Protein AF-A0A847DKD7-F1 (afdb_monomer_lite)

Foldseek 3Di:
DDAWDWDDDPPDIWTADPVGWTFQLSLQCNLVPPPDDRSVVVVVVCCVVPVVLCVQWDWDAHPVGDTTTTGHPVSSVVVNVSVVVVD

Radius of gyration: 12.49 Å; chains: 1; bounding box: 31×22×30 Å

Sequence (87 aa):
MNPPIELPLGNDSVRFTYDGRVFIEDAIKALTGEKKQEPARVWNKIKKDHPTVLTYCSSYLTSEGDKIQTIDVEGMDMIFQLLLEYM

pLDDT: mean 89.18, std 8.52, range [57.16, 96.94]

Secondary structure (DSSP, 8-state):
-PPPEEEEETTEEEEE-TTS-EEHHHHHHHHH-TTT--HHHHHHHHHHH-GGGGGGEEEEE-TTS-EEEEE-HHHHHHHHHHHGGG-

Structure (mmCIF, N/CA/C/O backbone):
data_AF-A0A847DKD7-F1
#
_entry.id   AF-A0A847DKD7-F1
#
loop_
_atom_site.group_PDB
_atom_site.id
_atom_site.type_symbol
_atom_site.label_atom_id
_atom_site.label_alt_id
_atom_site.label_comp_id
_atom_site.label_asym_id
_atom_site.label_entity_id
_atom_site.label_seq_id
_atom_site.pdbx_PDB_ins_code
_atom_site.Cartn_x
_atom_site.Cartn_y
_atom_site.Cartn_z
_atom_site.occupancy
_atom_site.B_iso_or_equiv
_atom_site.auth_seq_id
_atom_site.auth_comp_id
_atom_site.auth_asym_id
_atom_site.auth_atom_id
_atom_site.pdbx_PDB_model_num
ATOM 1 N N . MET A 1 1 ? 14.867 2.133 -12.750 1.00 70.44 1 MET A N 1
ATOM 2 C CA . MET A 1 1 ? 13.759 1.335 -12.186 1.00 70.44 1 MET A CA 1
ATOM 3 C C . MET A 1 1 ? 12.730 1.120 -13.270 1.00 70.44 1 MET A C 1
ATOM 5 O O . MET A 1 1 ? 12.591 2.001 -14.110 1.00 70.44 1 MET A O 1
ATOM 9 N N . ASN A 1 2 ? 12.081 -0.043 -13.292 1.00 81.62 2 ASN A N 1
ATOM 10 C CA . ASN A 1 2 ? 10.997 -0.286 -14.242 1.00 81.62 2 ASN A CA 1
ATOM 11 C C . ASN A 1 2 ? 9.790 0.553 -13.820 1.00 81.62 2 ASN A C 1
ATOM 13 O O . ASN A 1 2 ? 9.513 0.564 -12.623 1.00 81.62 2 ASN A O 1
ATOM 17 N N . PRO A 1 3 ? 9.107 1.249 -14.742 1.00 85.81 3 PRO A N 1
ATOM 18 C CA . PRO A 1 3 ? 7.908 2.001 -14.401 1.00 85.81 3 PRO A CA 1
ATOM 19 C C . PRO A 1 3 ? 6.822 1.064 -13.849 1.00 85.81 3 PRO A C 1
ATOM 21 O O . PRO A 1 3 ? 6.821 -0.130 -14.173 1.00 85.81 3 PRO A O 1
ATOM 24 N N . PRO A 1 4 ? 5.903 1.584 -13.019 1.00 90.75 4 PRO A N 1
ATOM 25 C CA . PRO A 1 4 ? 4.767 0.804 -12.565 1.00 90.75 4 PRO A CA 1
ATOM 26 C C . PRO A 1 4 ? 3.871 0.411 -13.746 1.00 90.75 4 PRO A C 1
ATOM 28 O O . PRO A 1 4 ? 3.776 1.120 -14.749 1.00 90.75 4 PRO A O 1
ATOM 31 N N . ILE A 1 5 ? 3.217 -0.735 -13.611 1.00 93.00 5 ILE A N 1
ATOM 32 C CA . ILE A 1 5 ? 2.208 -1.243 -14.531 1.00 93.00 5 ILE A CA 1
ATOM 33 C C . ILE A 1 5 ? 0.855 -0.746 -14.032 1.00 93.00 5 ILE A C 1
ATOM 35 O O . ILE A 1 5 ? 0.458 -1.054 -12.912 1.00 93.00 5 ILE A O 1
ATOM 39 N N . GLU A 1 6 ? 0.141 0.009 -14.856 1.00 94.12 6 GLU A N 1
ATOM 40 C CA . GLU A 1 6 ? -1.221 0.450 -14.557 1.00 94.12 6 GLU A CA 1
ATOM 41 C C . GLU A 1 6 ? -2.231 -0.513 -15.172 1.00 94.12 6 GLU A C 1
ATOM 43 O O . GLU A 1 6 ? -2.209 -0.762 -16.378 1.00 94.12 6 GLU A O 1
ATOM 48 N N . LEU A 1 7 ? -3.122 -1.054 -14.341 1.00 91.25 7 LEU A N 1
ATOM 49 C CA . LEU A 1 7 ? -4.209 -1.924 -14.781 1.00 91.25 7 LEU A CA 1
ATOM 50 C C . LEU A 1 7 ? -5.566 -1.291 -14.447 1.00 91.25 7 LEU A C 1
ATOM 52 O O . LEU A 1 7 ? -5.733 -0.769 -13.343 1.00 91.25 7 LEU A O 1
ATOM 56 N N . PRO A 1 8 ? -6.546 -1.337 -15.367 1.00 89.38 8 PRO A N 1
ATOM 57 C CA . PRO A 1 8 ? -7.885 -0.831 -15.101 1.00 89.38 8 PRO A CA 1
ATOM 58 C C . PRO A 1 8 ? -8.633 -1.735 -14.110 1.00 89.38 8 PRO A C 1
ATOM 60 O O . PRO A 1 8 ? -8.617 -2.960 -14.234 1.00 89.38 8 PRO A O 1
ATOM 63 N N . LEU A 1 9 ? -9.342 -1.121 -13.164 1.00 83.88 9 LEU A N 1
ATOM 64 C CA . LEU A 1 9 ? -10.227 -1.769 -12.201 1.00 83.88 9 LEU A CA 1
ATOM 65 C C . LEU A 1 9 ? -11.565 -1.016 -12.154 1.00 83.88 9 LEU A C 1
ATOM 67 O O . LEU A 1 9 ? -11.744 -0.046 -11.421 1.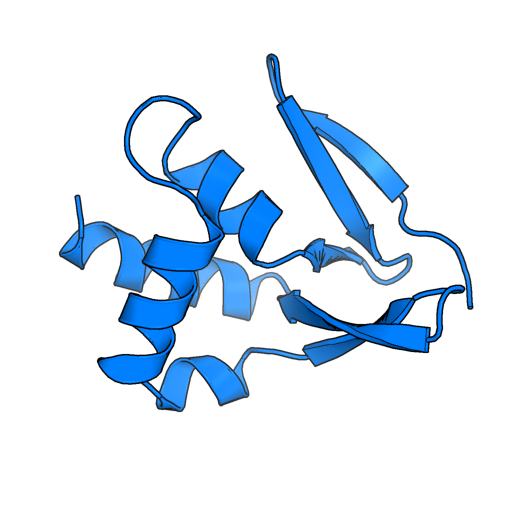00 83.88 9 LEU A O 1
ATOM 71 N N . GLY A 1 10 ? -12.527 -1.457 -12.967 1.00 80.12 10 GLY A N 1
ATOM 72 C CA . GLY A 1 10 ? -13.795 -0.743 -13.130 1.00 80.12 10 GLY A CA 1
ATOM 73 C C . GLY A 1 10 ? -13.581 0.621 -13.792 1.00 80.12 10 GLY A C 1
ATOM 74 O O . GLY A 1 10 ? -13.097 0.678 -14.919 1.00 80.12 10 GLY A O 1
ATOM 75 N N . ASN A 1 11 ? -13.940 1.702 -13.092 1.00 79.50 11 ASN A N 1
ATOM 76 C CA . ASN A 1 11 ? -13.700 3.079 -13.547 1.00 79.50 11 ASN A CA 1
ATOM 77 C C . ASN A 1 11 ? -12.355 3.651 -13.060 1.00 79.50 11 ASN A C 1
ATOM 79 O O . ASN A 1 11 ? -12.030 4.788 -13.392 1.00 79.50 11 ASN A O 1
ATOM 83 N N . ASP A 1 12 ? -11.596 2.873 -12.286 1.00 82.50 12 ASP A N 1
ATOM 84 C CA . ASP A 1 12 ? -10.323 3.265 -11.690 1.00 82.50 12 ASP A CA 1
ATOM 85 C C . ASP A 1 12 ? -9.131 2.578 -12.360 1.00 82.50 12 ASP A C 1
ATOM 87 O O . ASP A 1 12 ? -9.287 1.658 -13.165 1.00 82.50 12 ASP A O 1
ATOM 91 N N . SER A 1 13 ? -7.922 3.010 -12.006 1.00 89.25 13 SER A N 1
ATOM 92 C CA . SER A 1 13 ? -6.678 2.302 -12.302 1.00 89.25 13 SER A CA 1
ATOM 93 C C . SER A 1 13 ? -5.929 1.968 -11.014 1.00 89.25 13 SER A C 1
ATOM 95 O O . SER A 1 13 ? -6.016 2.681 -10.014 1.00 89.25 13 SER A O 1
ATOM 97 N N . VAL A 1 14 ? -5.202 0.853 -11.041 1.00 92.75 14 VAL A N 1
ATOM 98 C CA . VAL A 1 14 ? -4.352 0.389 -9.943 1.00 92.75 14 VAL A CA 1
ATOM 99 C C . VAL A 1 14 ? -2.933 0.224 -10.468 1.00 92.75 14 VAL A C 1
ATOM 101 O O . VAL A 1 14 ? -2.720 -0.439 -11.488 1.00 92.75 14 VAL A O 1
ATOM 104 N N . ARG A 1 15 ? -1.959 0.825 -9.777 1.00 95.19 15 ARG A N 1
ATOM 105 C CA . ARG A 1 15 ? -0.536 0.686 -10.088 1.00 95.19 15 ARG A CA 1
ATOM 106 C C . ARG A 1 15 ? 0.052 -0.513 -9.368 1.00 95.19 15 ARG A C 1
ATOM 108 O O . ARG A 1 15 ? -0.056 -0.662 -8.147 1.00 95.19 15 ARG A O 1
ATOM 115 N N . PHE A 1 16 ? 0.763 -1.310 -10.147 1.00 94.44 16 PHE A N 1
ATOM 116 C CA . PHE A 1 16 ? 1.546 -2.444 -9.702 1.00 94.44 16 PHE A CA 1
ATOM 117 C C . PHE A 1 16 ? 3.021 -2.183 -9.977 1.00 94.44 16 PHE A C 1
ATOM 119 O O . PHE A 1 16 ? 3.399 -1.615 -11.000 1.00 94.44 16 PHE A O 1
ATOM 126 N N . THR A 1 17 ? 3.890 -2.621 -9.086 1.00 94.44 17 THR A N 1
ATOM 127 C CA . THR A 1 17 ? 5.307 -2.772 -9.394 1.00 94.44 17 THR A CA 1
ATOM 128 C C . THR A 1 17 ? 5.505 -3.994 -10.291 1.00 94.44 17 THR A C 1
ATOM 130 O O . THR A 1 17 ? 4.669 -4.896 -10.353 1.00 94.44 17 THR A O 1
ATOM 133 N N . TYR A 1 18 ? 6.644 -4.061 -10.980 1.00 91.25 18 TYR A N 1
ATOM 134 C CA . TYR A 1 18 ? 6.950 -5.189 -11.867 1.00 91.25 18 TYR A CA 1
ATOM 135 C C . TYR A 1 18 ? 7.032 -6.541 -11.132 1.00 91.25 18 TYR A C 1
ATOM 137 O O . TYR A 1 18 ? 6.825 -7.588 -11.736 1.00 91.25 18 TYR A O 1
ATOM 145 N N . ASP A 1 19 ? 7.321 -6.524 -9.829 1.00 91.69 19 ASP A N 1
ATOM 146 C CA . ASP A 1 19 ? 7.322 -7.711 -8.969 1.00 91.69 19 ASP A CA 1
ATOM 147 C C . ASP A 1 19 ? 5.956 -8.011 -8.325 1.00 91.69 19 ASP A C 1
ATOM 149 O O . ASP A 1 19 ? 5.866 -8.866 -7.450 1.00 91.69 19 ASP A O 1
ATOM 153 N N . GLY A 1 20 ? 4.888 -7.345 -8.774 1.00 92.38 20 GLY A N 1
ATOM 154 C CA . GLY A 1 20 ? 3.507 -7.675 -8.416 1.00 92.38 20 GLY A CA 1
ATOM 155 C C . GLY A 1 20 ? 2.989 -7.033 -7.129 1.00 92.38 20 GLY A C 1
ATOM 156 O O . GLY A 1 20 ? 1.883 -7.358 -6.706 1.00 92.38 20 GLY A O 1
ATOM 157 N N . ARG A 1 21 ? 3.740 -6.115 -6.510 1.00 96.19 21 ARG A N 1
ATOM 158 C CA . ARG A 1 21 ? 3.263 -5.336 -5.356 1.00 96.19 21 ARG A CA 1
ATOM 159 C C . ARG A 1 21 ? 2.360 -4.198 -5.815 1.00 96.19 21 ARG A C 1
ATOM 161 O O . ARG A 1 21 ? 2.534 -3.655 -6.899 1.00 96.19 21 ARG A O 1
ATOM 168 N N . VAL A 1 22 ? 1.418 -3.801 -4.974 1.00 96.19 22 VAL A N 1
ATOM 169 C CA . VAL A 1 22 ? 0.426 -2.755 -5.252 1.00 96.19 22 VAL A CA 1
ATOM 170 C C . VAL A 1 22 ? 0.778 -1.486 -4.498 1.00 96.19 22 VAL A C 1
ATOM 172 O O . VAL A 1 22 ? 1.270 -1.541 -3.373 1.00 96.19 22 VAL A O 1
ATOM 175 N N . PHE A 1 23 ? 0.509 -0.328 -5.088 1.00 95.56 23 PHE A N 1
ATOM 176 C CA . PHE A 1 23 ? 0.639 0.957 -4.406 1.00 95.56 23 PHE A CA 1
ATOM 177 C C . PHE A 1 23 ? -0.454 1.080 -3.336 1.00 95.56 23 PHE A C 1
ATOM 179 O O . PHE A 1 23 ? -1.629 0.865 -3.623 1.00 95.56 23 PHE A O 1
ATOM 186 N N . ILE A 1 24 ? -0.090 1.431 -2.097 1.00 94.94 24 ILE A N 1
ATOM 187 C CA . ILE A 1 24 ? -1.029 1.370 -0.957 1.00 94.94 24 ILE A CA 1
ATOM 188 C C . ILE A 1 24 ? -2.269 2.238 -1.165 1.00 94.94 24 ILE A C 1
ATOM 190 O O . ILE A 1 24 ? -3.378 1.810 -0.858 1.00 94.94 24 ILE A O 1
ATOM 194 N N . GLU A 1 25 ? -2.098 3.451 -1.686 1.00 92.69 25 GLU A N 1
ATOM 195 C CA . GLU A 1 25 ? -3.233 4.343 -1.934 1.00 92.69 25 GLU A CA 1
ATOM 196 C C . GLU A 1 25 ? -4.182 3.773 -2.991 1.00 92.69 25 GLU A C 1
ATOM 198 O O . GLU A 1 25 ? -5.395 3.896 -2.836 1.00 92.69 25 GLU A O 1
ATOM 203 N N . ASP A 1 26 ? -3.657 3.074 -3.999 1.00 92.94 26 ASP A N 1
ATOM 204 C CA . ASP A 1 26 ? -4.473 2.422 -5.023 1.00 92.94 26 ASP A CA 1
ATOM 205 C C . ASP A 1 26 ? -5.196 1.198 -4.445 1.00 92.94 26 ASP A C 1
ATOM 207 O O . ASP A 1 26 ? -6.368 0.984 -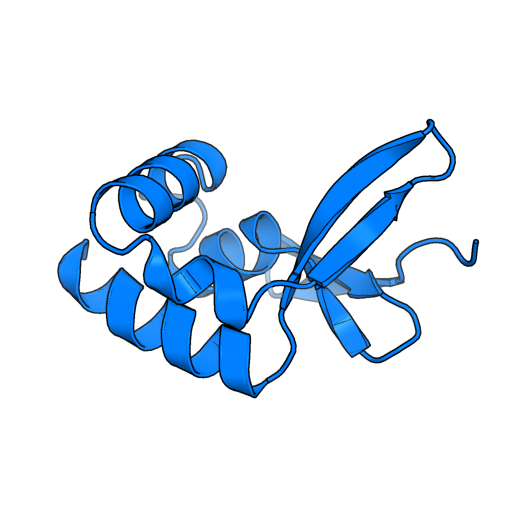4.741 1.00 92.94 26 ASP A O 1
ATOM 211 N N . ALA A 1 27 ? -4.545 0.436 -3.558 1.00 92.00 27 ALA A N 1
ATOM 212 C CA . ALA A 1 27 ? -5.180 -0.667 -2.837 1.00 92.00 27 ALA A CA 1
ATOM 213 C C . ALA A 1 27 ? -6.322 -0.171 -1.934 1.00 92.00 27 ALA A C 1
ATOM 215 O O . ALA A 1 27 ? -7.428 -0.706 -1.972 1.00 92.00 27 ALA A O 1
ATOM 216 N N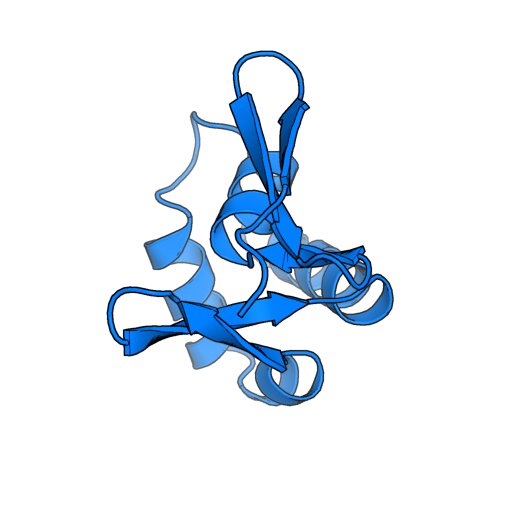 . ILE A 1 28 ? -6.096 0.898 -1.165 1.00 91.50 28 ILE A N 1
ATOM 217 C CA . ILE A 1 28 ? -7.135 1.516 -0.328 1.00 91.50 28 ILE A CA 1
ATOM 218 C C . ILE A 1 28 ? -8.269 2.056 -1.201 1.00 91.50 28 ILE A C 1
ATOM 220 O O . ILE A 1 28 ? -9.440 1.839 -0.878 1.00 91.50 28 ILE A O 1
ATOM 224 N N . LYS A 1 29 ? -7.948 2.722 -2.317 1.00 89.94 29 LYS A N 1
ATOM 225 C CA . LYS A 1 29 ? -8.947 3.226 -3.267 1.00 89.94 29 LYS A CA 1
ATOM 226 C C . LYS A 1 29 ? -9.803 2.083 -3.812 1.00 89.94 29 LYS A C 1
ATOM 228 O O . LYS A 1 29 ? -11.026 2.164 -3.746 1.00 89.94 29 LYS A O 1
ATOM 233 N N . ALA A 1 30 ? -9.173 1.001 -4.268 1.00 88.12 30 ALA A N 1
ATOM 234 C CA . ALA A 1 30 ? -9.850 -0.178 -4.798 1.00 88.12 30 ALA A CA 1
ATOM 235 C C . ALA A 1 30 ? -10.788 -0.838 -3.772 1.00 88.12 30 ALA A C 1
ATOM 237 O O . ALA A 1 30 ? -11.879 -1.276 -4.130 1.00 88.12 30 ALA A O 1
ATOM 238 N N . LEU A 1 31 ? -10.389 -0.884 -2.497 1.00 86.50 31 LEU A N 1
ATOM 239 C CA . LEU A 1 31 ? -11.163 -1.529 -1.430 1.00 86.50 31 LEU A CA 1
ATOM 240 C C . LEU A 1 31 ? -12.296 -0.655 -0.873 1.00 86.50 31 LEU A C 1
ATOM 242 O O . LEU A 1 31 ? -13.331 -1.176 -0.462 1.00 86.50 31 LEU A O 1
ATOM 246 N N . THR A 1 32 ? -12.120 0.668 -0.846 1.00 84.31 32 THR A N 1
ATOM 247 C CA . THR A 1 32 ? -13.094 1.607 -0.251 1.00 84.31 32 THR A CA 1
ATOM 248 C C . THR A 1 32 ? -14.009 2.288 -1.275 1.00 84.31 32 THR A C 1
ATOM 250 O O . THR A 1 32 ? -15.091 2.765 -0.914 1.00 84.31 32 THR A O 1
ATOM 253 N N . GLY A 1 33 ? -13.603 2.299 -2.548 1.00 76.88 33 GLY A N 1
ATOM 254 C CA . GLY A 1 33 ? -14.263 2.992 -3.650 1.00 76.88 33 GLY A CA 1
ATOM 255 C C . GLY A 1 33 ? -14.116 4.519 -3.593 1.00 76.88 33 GLY A C 1
ATOM 256 O O . GLY A 1 33 ? -13.931 5.117 -2.535 1.00 76.88 33 GLY A O 1
ATOM 257 N N . GLU A 1 34 ? -14.273 5.186 -4.742 1.00 62.06 34 GLU A N 1
ATOM 258 C CA . GLU A 1 34 ? -14.016 6.634 -4.902 1.00 62.06 34 GLU A CA 1
ATOM 259 C C . GLU A 1 34 ? -14.825 7.565 -3.983 1.00 62.06 34 GLU A C 1
ATOM 261 O O . GLU A 1 34 ? -14.466 8.725 -3.792 1.00 62.06 34 GLU A O 1
ATOM 266 N N . LYS A 1 35 ? -15.952 7.101 -3.433 1.00 58.62 35 LYS A N 1
ATOM 267 C CA . LYS A 1 35 ? -16.962 7.987 -2.834 1.00 58.62 35 LYS A CA 1
ATOM 268 C C . LYS A 1 35 ? -16.821 8.227 -1.335 1.00 58.62 35 LYS A C 1
ATOM 270 O O . LYS A 1 35 ? -17.570 9.051 -0.814 1.00 58.62 35 LYS A O 1
ATOM 275 N N . LYS A 1 36 ? -15.949 7.506 -0.620 1.00 57.16 36 LYS A N 1
ATOM 276 C CA . LYS A 1 36 ? -15.984 7.524 0.851 1.00 57.16 36 LYS A CA 1
ATOM 277 C C . LYS A 1 36 ? -14.900 8.379 1.506 1.00 57.16 36 LYS A C 1
ATOM 279 O O . LYS A 1 36 ? -15.272 9.158 2.378 1.00 57.16 36 LYS A O 1
ATOM 284 N N . GLN A 1 37 ? -13.618 8.291 1.131 1.00 64.25 37 GLN A N 1
ATOM 285 C CA . GLN A 1 37 ? -12.524 9.057 1.766 1.00 64.25 37 GLN A CA 1
ATOM 286 C C . GLN A 1 37 ? -11.297 9.182 0.840 1.00 64.25 37 GLN A C 1
ATOM 288 O O . GLN A 1 37 ? -11.069 8.318 0.001 1.00 64.25 37 GLN A O 1
ATOM 293 N N . GLU A 1 38 ? -10.480 10.229 1.016 1.00 85.06 38 GLU A N 1
ATOM 294 C CA . GLU A 1 38 ? -9.174 10.345 0.346 1.00 85.06 38 GLU A CA 1
ATOM 295 C C . GLU A 1 38 ? -8.244 9.198 0.801 1.00 85.06 38 GLU A C 1
ATOM 297 O O . GLU A 1 38 ? -7.948 9.118 2.001 1.00 85.06 38 GLU A O 1
ATOM 302 N N . PRO A 1 39 ? -7.750 8.325 -0.104 1.00 88.81 39 PRO A N 1
ATOM 303 C CA . PRO A 1 39 ? -6.938 7.160 0.264 1.00 88.81 39 PRO A CA 1
ATOM 304 C C . PRO A 1 39 ? -5.718 7.503 1.127 1.00 88.81 39 PRO A C 1
ATOM 306 O O . PRO A 1 39 ? -5.431 6.814 2.106 1.00 88.81 39 PRO A O 1
ATOM 309 N N . ALA A 1 40 ? -5.059 8.630 0.844 1.00 89.94 40 ALA A N 1
ATOM 310 C CA . ALA A 1 40 ? -3.943 9.139 1.637 1.00 89.94 40 ALA A CA 1
ATOM 311 C C . ALA A 1 40 ? -4.338 9.450 3.094 1.00 89.94 40 ALA A C 1
ATOM 313 O O . ALA A 1 40 ? -3.584 9.175 4.033 1.00 89.94 40 ALA A O 1
ATOM 314 N N . ARG A 1 41 ? -5.540 9.998 3.317 1.00 89.81 41 ARG A N 1
ATOM 315 C CA . ARG A 1 41 ? -6.052 10.303 4.661 1.00 89.81 41 ARG A CA 1
ATOM 316 C C . ARG A 1 41 ? -6.348 9.027 5.442 1.00 89.81 41 ARG A C 1
ATOM 318 O O . ARG A 1 41 ? -5.971 8.943 6.612 1.00 89.81 41 ARG A O 1
ATOM 325 N N . VAL A 1 42 ? -6.986 8.049 4.799 1.00 90.62 42 VAL A N 1
ATOM 326 C CA . VAL A 1 42 ? -7.241 6.722 5.382 1.00 90.62 42 VAL A CA 1
ATOM 327 C C . VAL A 1 42 ? -5.921 6.063 5.760 1.00 90.62 42 VAL A C 1
ATOM 329 O O . VAL A 1 42 ? -5.747 5.636 6.899 1.00 90.62 42 VAL A O 1
ATOM 332 N N . TRP A 1 43 ? -4.950 6.076 4.847 1.00 92.81 43 TRP A N 1
ATOM 333 C CA . TRP A 1 43 ? -3.641 5.489 5.087 1.00 92.81 43 TRP A CA 1
ATOM 334 C C . TRP A 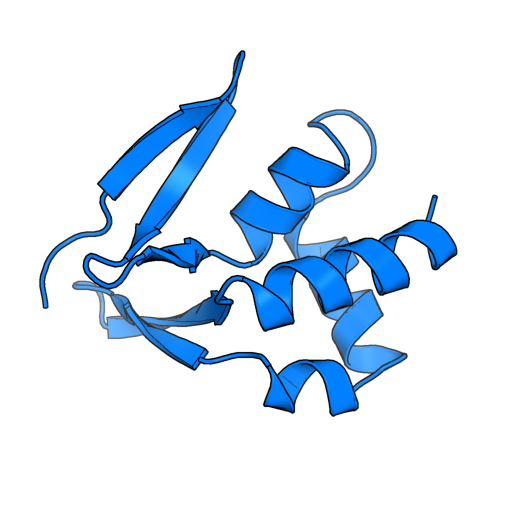1 43 ? -2.910 6.128 6.269 1.00 92.81 43 TRP A C 1
ATOM 336 O O . TRP A 1 43 ? -2.360 5.440 7.130 1.00 92.81 43 TRP A O 1
ATOM 346 N N . ASN A 1 44 ? -2.923 7.458 6.352 1.00 92.69 44 ASN A N 1
ATOM 347 C CA . ASN A 1 44 ? -2.314 8.171 7.471 1.00 92.69 44 ASN A CA 1
ATOM 348 C C . ASN A 1 44 ? -2.979 7.837 8.810 1.00 92.69 44 ASN A C 1
ATOM 350 O O . ASN A 1 44 ? -2.285 7.771 9.825 1.00 92.69 44 ASN A O 1
ATOM 354 N N . LYS A 1 45 ? -4.294 7.592 8.816 1.00 92.25 45 LYS A N 1
ATOM 355 C CA . LYS A 1 45 ? -5.015 7.155 10.013 1.00 92.25 45 LYS A CA 1
ATOM 356 C C . LYS A 1 45 ? -4.627 5.728 10.410 1.00 92.25 45 LYS A C 1
ATOM 358 O O . LYS A 1 45 ? -4.227 5.525 11.551 1.00 92.25 45 LYS A O 1
ATOM 363 N N . ILE A 1 46 ? -4.616 4.794 9.457 1.00 93.00 46 ILE A N 1
ATOM 364 C CA . ILE A 1 46 ? -4.187 3.403 9.679 1.00 93.00 46 ILE A CA 1
ATOM 365 C C . ILE A 1 46 ? -2.767 3.351 10.257 1.00 93.00 46 ILE A C 1
ATOM 367 O O . ILE A 1 46 ? -2.549 2.709 11.276 1.00 93.00 46 ILE A O 1
ATOM 371 N N . LYS A 1 47 ? -1.802 4.078 9.679 1.00 94.19 47 LYS A N 1
ATOM 372 C CA . LYS A 1 47 ? -0.422 4.119 10.205 1.00 94.19 47 LYS A CA 1
ATOM 373 C C . LYS A 1 47 ? -0.331 4.661 11.629 1.00 94.19 47 LYS A C 1
ATOM 375 O O . LYS A 1 47 ? 0.549 4.253 12.382 1.00 94.19 47 LYS A O 1
ATOM 380 N N . LYS A 1 48 ? -1.178 5.637 11.965 1.00 95.25 48 LYS A N 1
ATOM 381 C CA . LYS A 1 48 ? -1.187 6.269 13.284 1.00 95.25 48 LYS A CA 1
ATOM 382 C C . LYS A 1 48 ? -1.762 5.330 14.341 1.00 95.25 48 LYS A C 1
ATOM 384 O O . LYS A 1 48 ? -1.196 5.241 15.426 1.00 95.25 48 LYS A O 1
ATOM 389 N N . ASP A 1 49 ? -2.869 4.674 14.021 1.00 95.62 49 ASP A N 1
ATOM 390 C CA . ASP A 1 49 ? -3.598 3.829 14.964 1.00 95.62 49 ASP A CA 1
ATOM 391 C C . ASP A 1 49 ? -2.951 2.431 15.069 1.00 95.62 49 ASP A C 1
ATOM 393 O O . ASP A 1 49 ? -2.885 1.860 16.155 1.00 95.62 49 ASP A O 1
ATOM 397 N N . HIS A 1 50 ? -2.387 1.926 13.964 1.00 95.06 50 HIS A N 1
ATOM 398 C CA . HIS A 1 50 ? -1.830 0.575 13.818 1.00 95.06 50 HIS A CA 1
ATOM 399 C C . HIS A 1 50 ? -0.434 0.588 13.167 1.00 95.06 50 HIS A C 1
ATOM 401 O O . HIS A 1 50 ? -0.262 0.116 12.042 1.00 95.06 50 HIS A O 1
ATOM 407 N N . PRO A 1 51 ? 0.613 1.099 13.841 1.00 94.94 51 PRO A N 1
ATOM 408 C CA . PRO A 1 51 ? 1.938 1.282 13.235 1.00 94.94 51 PRO A CA 1
ATOM 409 C C . PRO A 1 51 ? 2.617 -0.023 12.788 1.00 94.94 51 PRO A C 1
ATOM 411 O O . PRO A 1 51 ? 3.490 0.007 11.921 1.00 94.94 51 PRO A O 1
ATOM 414 N N . THR A 1 52 ? 2.213 -1.175 13.334 1.00 93.75 52 THR A N 1
ATOM 415 C CA . THR A 1 52 ? 2.697 -2.503 12.922 1.00 93.75 52 THR A CA 1
ATOM 416 C C . THR A 1 52 ? 2.371 -2.828 11.467 1.00 93.75 52 THR A C 1
ATOM 418 O O . THR A 1 52 ? 3.096 -3.601 10.859 1.00 93.75 52 THR A O 1
ATOM 421 N N . VAL A 1 53 ? 1.370 -2.185 10.856 1.00 93.81 53 VAL A N 1
ATOM 422 C CA . VAL A 1 53 ? 1.066 -2.331 9.421 1.00 93.81 53 VAL A CA 1
ATOM 423 C C . VAL A 1 53 ? 2.276 -2.024 8.524 1.00 93.81 53 VAL A C 1
ATOM 425 O O . VAL A 1 53 ? 2.412 -2.569 7.430 1.00 93.81 53 VAL A O 1
ATOM 428 N N . LEU A 1 54 ? 3.197 -1.176 8.999 1.00 95.19 54 LEU A N 1
ATOM 429 C CA . LEU A 1 54 ? 4.397 -0.793 8.263 1.00 95.19 54 LEU A CA 1
ATOM 430 C C . LEU A 1 54 ? 5.349 -1.971 8.022 1.00 95.19 54 LEU A C 1
ATOM 432 O O . LEU A 1 54 ? 6.154 -1.891 7.098 1.00 95.19 54 LEU A O 1
ATOM 436 N N . THR A 1 55 ? 5.254 -3.063 8.791 1.00 96.00 55 THR A N 1
ATOM 437 C CA . THR A 1 55 ? 6.074 -4.267 8.569 1.00 96.00 55 THR A CA 1
ATOM 438 C C . THR A 1 55 ? 5.677 -5.029 7.309 1.00 96.00 55 THR A C 1
ATOM 440 O O . THR A 1 55 ? 6.494 -5.767 6.775 1.00 96.00 55 THR A O 1
ATOM 443 N N . TYR A 1 56 ? 4.451 -4.824 6.822 1.00 95.56 56 TYR A N 1
ATOM 444 C CA . TYR A 1 56 ? 3.947 -5.399 5.571 1.00 95.56 56 TYR A CA 1
ATOM 445 C C . TYR A 1 56 ? 4.191 -4.480 4.366 1.00 95.56 56 TYR A C 1
ATOM 447 O O . TYR A 1 56 ? 3.833 -4.800 3.235 1.00 95.56 56 TYR A O 1
ATOM 455 N N . CYS A 1 57 ? 4.779 -3.304 4.600 1.00 95.81 57 CYS A N 1
ATOM 456 C CA . CYS A 1 57 ? 5.019 -2.313 3.567 1.00 95.81 57 CYS A CA 1
ATOM 457 C C . CYS A 1 57 ? 6.441 -2.426 3.023 1.00 95.81 57 CYS A C 1
ATOM 459 O O . CYS A 1 57 ? 7.426 -2.494 3.755 1.00 95.81 57 CYS A O 1
ATOM 461 N N . SER A 1 58 ? 6.553 -2.304 1.711 1.00 95.56 58 SER A N 1
ATOM 462 C CA . SER A 1 58 ? 7.806 -2.118 1.000 1.00 95.56 58 SER A CA 1
ATOM 463 C C . SER A 1 58 ? 7.926 -0.702 0.449 1.00 95.56 58 SER A C 1
ATOM 465 O O . SER A 1 58 ? 6.930 -0.056 0.134 1.00 95.56 58 SER A O 1
ATOM 467 N N . SER A 1 59 ? 9.157 -0.220 0.278 1.00 93.88 59 SER A N 1
ATOM 468 C CA . SER A 1 59 ? 9.416 1.047 -0.416 1.00 93.88 59 SER A CA 1
ATOM 469 C C . SER A 1 59 ? 9.685 0.809 -1.899 1.00 93.88 59 SER A C 1
ATOM 471 O O . SER A 1 59 ? 10.560 0.020 -2.253 1.00 93.88 59 SER A O 1
ATOM 473 N N . TYR A 1 60 ? 8.979 1.541 -2.750 1.00 93.56 60 TYR A N 1
ATOM 474 C CA . TYR A 1 60 ? 9.230 1.659 -4.179 1.00 93.56 60 TYR A CA 1
ATOM 475 C C . TYR A 1 60 ? 9.756 3.065 -4.475 1.00 93.56 60 TYR A C 1
ATOM 477 O O . TYR A 1 60 ? 9.197 4.043 -3.986 1.00 93.56 60 TYR A O 1
ATOM 485 N N . LEU A 1 61 ? 10.841 3.175 -5.243 1.00 92.81 61 LEU A N 1
ATOM 486 C CA . LEU A 1 61 ? 11.437 4.461 -5.605 1.00 92.81 61 LEU A CA 1
ATOM 487 C C . LEU A 1 61 ? 11.001 4.834 -7.032 1.00 92.81 61 LEU A C 1
ATOM 489 O O . LEU A 1 61 ? 11.237 4.088 -7.980 1.00 92.81 61 LEU A O 1
ATOM 493 N N . THR A 1 62 ? 10.330 5.969 -7.200 1.00 86.75 62 THR A N 1
ATOM 494 C CA . THR A 1 62 ? 9.874 6.423 -8.520 1.00 86.75 62 THR A CA 1
ATOM 495 C C . THR A 1 62 ? 11.046 6.922 -9.365 1.00 86.75 62 THR A C 1
ATOM 497 O O . THR A 1 62 ? 12.144 7.177 -8.866 1.00 86.75 62 THR A O 1
ATOM 500 N N . SER A 1 63 ? 10.818 7.094 -10.670 1.00 85.56 63 SER A N 1
ATOM 501 C CA . SER A 1 63 ? 11.771 7.769 -11.562 1.00 85.56 63 SER A CA 1
ATOM 502 C C . SER A 1 63 ? 12.049 9.221 -11.159 1.00 85.56 63 SER A C 1
ATOM 504 O O . SER A 1 63 ? 13.103 9.746 -11.500 1.00 85.56 63 SER A O 1
ATOM 506 N N . GLU A 1 64 ? 11.124 9.846 -10.430 1.00 86.50 64 GLU A N 1
ATOM 507 C CA . GLU A 1 64 ? 11.218 11.222 -9.924 1.00 86.50 64 GLU A CA 1
ATOM 508 C C . GLU A 1 64 ? 11.977 11.301 -8.586 1.00 86.50 64 GLU A C 1
ATOM 510 O O . GLU A 1 64 ? 12.342 12.385 -8.143 1.00 86.50 64 GLU A O 1
ATOM 515 N N . GLY A 1 65 ? 12.291 10.153 -7.973 1.00 88.50 65 GLY A N 1
ATOM 516 C CA . GLY A 1 65 ? 13.028 10.069 -6.711 1.00 88.50 65 GLY A CA 1
ATOM 517 C C . GLY A 1 65 ? 12.147 9.943 -5.465 1.00 88.50 65 GLY A C 1
ATOM 518 O O . GLY A 1 65 ? 12.678 9.883 -4.353 1.00 88.50 65 GLY A O 1
ATOM 519 N N . ASP A 1 66 ? 10.829 9.835 -5.628 1.00 88.94 66 ASP A N 1
ATOM 520 C CA . ASP A 1 66 ? 9.896 9.686 -4.513 1.00 88.94 66 ASP A CA 1
ATOM 521 C C . ASP A 1 66 ? 9.860 8.255 -3.985 1.00 88.94 66 ASP A C 1
ATOM 523 O O . ASP A 1 66 ? 9.869 7.286 -4.745 1.00 88.94 66 ASP A O 1
ATOM 527 N N . LYS A 1 67 ? 9.772 8.109 -2.661 1.00 92.19 67 LYS A N 1
ATOM 528 C CA . LYS A 1 67 ? 9.575 6.810 -2.010 1.00 92.19 67 LYS A CA 1
ATOM 529 C C . LYS A 1 67 ? 8.101 6.601 -1.711 1.00 92.19 67 LYS A C 1
ATOM 531 O O . LYS A 1 67 ? 7.556 7.223 -0.803 1.00 92.19 67 LYS A O 1
ATOM 536 N N . ILE A 1 68 ? 7.485 5.685 -2.444 1.00 92.88 68 ILE A N 1
ATOM 537 C CA . ILE A 1 68 ? 6.080 5.320 -2.289 1.00 92.88 68 ILE A CA 1
ATOM 538 C C 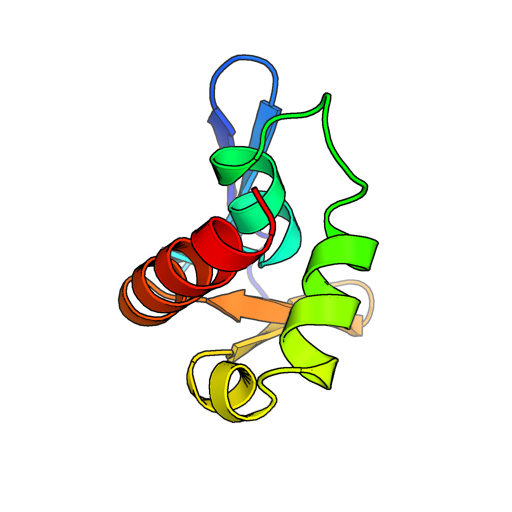. ILE A 1 68 ? 5.985 3.957 -1.610 1.00 92.88 68 ILE A C 1
ATOM 540 O O . ILE A 1 68 ? 6.793 3.062 -1.857 1.00 92.88 68 ILE A O 1
ATOM 544 N N . GLN A 1 69 ? 5.007 3.803 -0.722 1.00 95.75 69 GLN A N 1
ATOM 545 C CA . GLN A 1 69 ? 4.775 2.538 -0.039 1.00 95.75 69 GLN A CA 1
ATOM 546 C C . GLN A 1 69 ? 3.932 1.601 -0.904 1.00 95.75 69 GLN A C 1
ATOM 548 O O . GLN A 1 69 ? 2.923 1.994 -1.492 1.00 95.75 69 GLN A O 1
ATOM 553 N N . THR A 1 70 ? 4.368 0.350 -0.952 1.00 96.81 70 THR A N 1
ATOM 554 C CA . THR A 1 70 ? 3.754 -0.735 -1.714 1.00 96.81 70 THR A CA 1
ATOM 555 C C . THR A 1 70 ? 3.533 -1.940 -0.812 1.00 96.81 70 THR A C 1
ATOM 557 O O . THR A 1 70 ? 4.226 -2.086 0.195 1.00 96.81 70 THR A O 1
ATOM 560 N N . ILE A 1 71 ? 2.580 -2.791 -1.162 1.00 96.94 71 ILE A N 1
ATOM 561 C CA . ILE A 1 71 ? 2.210 -3.996 -0.413 1.00 96.94 71 ILE A CA 1
ATOM 562 C C . ILE A 1 71 ? 2.134 -5.192 -1.353 1.00 96.94 71 ILE A C 1
ATOM 564 O O . ILE A 1 71 ? 1.775 -5.049 -2.519 1.00 96.94 71 ILE A O 1
ATOM 568 N N . ASP A 1 72 ? 2.496 -6.363 -0.853 1.00 95.88 72 ASP A N 1
ATOM 569 C CA . ASP A 1 72 ? 2.228 -7.635 -1.517 1.00 95.88 72 ASP A CA 1
ATOM 570 C C . ASP A 1 72 ? 0.841 -8.171 -1.114 1.00 95.88 72 ASP A C 1
ATOM 572 O O . ASP A 1 72 ? 0.006 -7.440 -0.575 1.00 95.88 72 ASP A O 1
ATOM 576 N N . VAL A 1 73 ? 0.585 -9.448 -1.400 1.00 93.25 73 VAL A N 1
ATOM 577 C CA . VAL A 1 7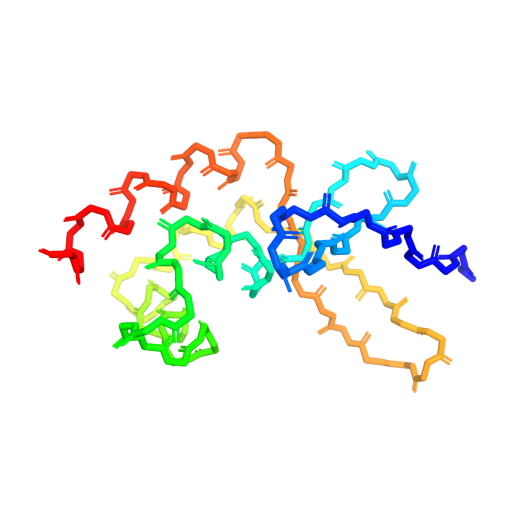3 ? -0.684 -10.105 -1.066 1.00 93.25 73 VAL A CA 1
ATOM 578 C C . VAL A 1 73 ? -0.941 -10.156 0.444 1.00 93.25 73 VAL A C 1
ATOM 580 O O . VAL A 1 73 ? -2.062 -9.898 0.871 1.00 93.25 73 VAL A O 1
ATOM 583 N N . GLU A 1 74 ? 0.087 -10.399 1.262 1.00 95.19 74 GLU A N 1
ATOM 584 C CA . GLU A 1 74 ? -0.061 -10.447 2.721 1.00 95.19 74 GLU A CA 1
ATOM 585 C C . GLU A 1 74 ? -0.361 -9.051 3.275 1.00 95.19 74 GLU A C 1
ATOM 587 O O . GLU A 1 74 ? -1.261 -8.871 4.099 1.00 95.19 74 GLU A O 1
ATOM 592 N N . GLY A 1 75 ? 0.341 -8.031 2.774 1.00 95.12 75 GLY A N 1
ATOM 593 C CA . GLY A 1 75 ? 0.037 -6.644 3.109 1.00 95.12 75 GLY A CA 1
ATOM 594 C C . GLY A 1 75 ? -1.366 -6.223 2.671 1.00 95.12 75 GLY A C 1
ATOM 595 O O . GLY A 1 75 ? -2.016 -5.453 3.377 1.00 95.12 75 GLY A O 1
ATOM 596 N N . MET A 1 76 ? -1.867 -6.749 1.554 1.00 93.44 76 MET A N 1
ATOM 597 C CA . MET A 1 76 ? -3.232 -6.490 1.095 1.00 93.44 76 MET A CA 1
ATOM 598 C C . MET A 1 76 ? -4.281 -7.072 2.047 1.00 93.44 76 MET A C 1
ATOM 600 O O . MET A 1 76 ? -5.210 -6.352 2.419 1.00 93.44 76 MET A O 1
ATOM 604 N N . ASP A 1 77 ? -4.107 -8.315 2.500 1.00 93.75 77 ASP A N 1
ATOM 605 C CA . ASP A 1 77 ? -4.997 -8.944 3.484 1.00 93.75 77 ASP A CA 1
ATOM 606 C C . ASP A 1 77 ? -5.026 -8.154 4.800 1.00 93.75 77 ASP A C 1
ATOM 608 O O . ASP A 1 77 ? -6.097 -7.883 5.353 1.00 93.75 77 ASP A O 1
ATOM 612 N N . MET A 1 78 ? -3.858 -7.704 5.269 1.00 94.00 78 MET A N 1
ATOM 613 C CA . MET A 1 78 ? -3.747 -6.872 6.469 1.00 94.00 78 MET A CA 1
ATOM 614 C C . MET A 1 78 ? -4.455 -5.523 6.313 1.00 94.00 78 MET A C 1
ATOM 616 O O . MET A 1 78 ? -5.196 -5.104 7.203 1.00 94.00 78 MET A O 1
ATOM 620 N N . ILE A 1 79 ? -4.261 -4.834 5.184 1.00 92.38 79 ILE A N 1
ATOM 621 C CA . ILE A 1 79 ? -4.941 -3.562 4.907 1.00 92.38 79 ILE A CA 1
ATOM 622 C C . ILE A 1 79 ? -6.453 -3.760 4.840 1.00 92.38 79 ILE A C 1
ATOM 624 O O . ILE A 1 79 ? -7.189 -2.951 5.402 1.00 92.38 79 ILE A O 1
ATOM 628 N N . PHE A 1 80 ? -6.926 -4.833 4.206 1.00 91.50 80 PHE A N 1
ATOM 629 C CA . PHE A 1 80 ? -8.350 -5.139 4.141 1.00 91.50 80 PHE A CA 1
ATOM 630 C C . PHE A 1 80 ? -8.958 -5.327 5.535 1.00 91.50 80 PHE A C 1
ATOM 632 O O . PHE A 1 80 ? -9.984 -4.717 5.833 1.00 91.50 80 PHE A O 1
ATOM 639 N N . GLN A 1 81 ? -8.302 -6.093 6.413 1.00 92.25 81 GLN A N 1
ATOM 640 C CA . GLN A 1 81 ? -8.753 -6.274 7.797 1.00 92.25 81 GLN A CA 1
ATOM 641 C C . GLN A 1 81 ? -8.833 -4.947 8.557 1.00 92.25 81 GLN A C 1
ATOM 643 O O . GLN A 1 81 ? -9.846 -4.672 9.197 1.00 92.25 81 GLN A O 1
ATOM 648 N N . LEU A 1 82 ? -7.803 -4.103 8.448 1.00 92.38 82 LEU A N 1
ATOM 649 C CA . LEU A 1 82 ? -7.775 -2.807 9.126 1.00 92.38 82 LEU A CA 1
ATOM 650 C C . LEU A 1 82 ? -8.840 -1.854 8.580 1.00 92.38 82 LEU A C 1
ATOM 652 O O . LEU A 1 82 ? -9.469 -1.136 9.348 1.00 92.38 82 LEU A O 1
ATOM 656 N N . LEU A 1 83 ? -9.085 -1.854 7.267 1.00 89.25 83 LEU A N 1
ATOM 657 C CA . LEU A 1 83 ? -10.098 -0.999 6.644 1.00 89.25 83 LEU A CA 1
ATOM 658 C C . LEU A 1 83 ? -11.515 -1.283 7.150 1.00 89.25 83 LEU A C 1
ATOM 660 O O . LEU A 1 83 ? -12.304 -0.342 7.235 1.00 89.25 83 LEU A O 1
ATOM 664 N N . LEU A 1 84 ? -11.830 -2.524 7.537 1.00 86.19 84 LEU A N 1
ATOM 665 C CA . LEU A 1 84 ? -13.128 -2.862 8.132 1.00 86.19 84 LEU A CA 1
ATOM 666 C C . LEU A 1 84 ? -13.402 -2.089 9.433 1.00 86.19 84 LEU A C 1
ATOM 668 O O . LEU A 1 84 ? -14.560 -1.826 9.738 1.00 86.19 84 LEU A O 1
ATOM 672 N N . GLU A 1 85 ? -12.370 -1.668 10.172 1.00 83.50 85 GLU A N 1
ATOM 673 C CA . GLU A 1 85 ? -12.522 -0.838 11.380 1.00 83.50 85 GLU A CA 1
ATOM 674 C C . GLU A 1 85 ? -12.895 0.624 11.071 1.00 83.50 85 GLU A C 1
ATOM 676 O O . GLU A 1 85 ? -13.326 1.367 11.955 1.00 83.50 85 GLU A O 1
ATOM 681 N N . TYR A 1 86 ? -12.721 1.057 9.819 1.00 72.69 86 TYR A N 1
ATOM 682 C CA . TYR A 1 86 ? -12.966 2.429 9.366 1.00 72.69 86 TYR A CA 1
ATOM 683 C C . TYR A 1 86 ? -14.210 2.566 8.470 1.00 72.69 86 TYR A C 1
ATOM 685 O O . TYR A 1 86 ? -14.467 3.669 7.972 1.00 72.69 86 TYR A O 1
ATOM 693 N N . MET A 1 87 ? -14.951 1.472 8.252 1.00 67.69 87 MET A N 1
ATOM 694 C CA . MET A 1 87 ? -16.107 1.380 7.349 1.00 67.69 87 MET A CA 1
ATOM 695 C C . MET A 1 87 ? -17.469 1.504 8.028 1.00 67.69 87 MET A C 1
ATOM 697 O O . MET A 1 87 ? -17.612 1.101 9.201 1.00 67.69 87 MET A O 1
#